Protein AF-A0A0B1SIC5-F1 (afdb_monomer_lite)

Structure (mmCIF, N/CA/C/O backbone):
data_AF-A0A0B1SIC5-F1
#
_entry.id   AF-A0A0B1SIC5-F1
#
loop_
_atom_site.group_PDB
_atom_site.id
_atom_site.type_symbol
_atom_site.label_atom_id
_atom_site.label_alt_id
_atom_site.label_comp_id
_atom_site.label_asym_id
_atom_site.label_entity_id
_atom_site.label_seq_id
_atom_site.pdbx_PDB_ins_code
_atom_site.Cartn_x
_atom_site.Cartn_y
_atom_site.Cartn_z
_atom_site.occupancy
_atom_site.B_iso_or_equiv
_atom_site.auth_seq_id
_atom_site.auth_comp_id
_atom_site.auth_asym_id
_atom_site.auth_atom_id
_atom_site.pdbx_PDB_model_num
ATOM 1 N N . MET A 1 1 ? 22.620 7.675 14.451 1.00 34.31 1 MET A N 1
ATOM 2 C CA . MET A 1 1 ? 21.984 6.738 13.502 1.00 34.31 1 MET A CA 1
ATOM 3 C C . MET A 1 1 ? 20.684 6.267 14.126 1.00 34.31 1 MET A C 1
ATOM 5 O O . MET A 1 1 ? 20.723 5.461 15.045 1.00 34.31 1 MET A O 1
ATOM 9 N N . SER A 1 2 ? 19.559 6.880 13.754 1.00 37.06 2 SER A N 1
ATOM 10 C CA . SER A 1 2 ? 18.261 6.520 14.332 1.00 37.06 2 SER A CA 1
ATOM 11 C C . SER A 1 2 ? 17.775 5.249 13.643 1.00 37.06 2 SER A C 1
ATOM 13 O O . SER A 1 2 ? 17.581 5.241 12.430 1.00 37.06 2 SER A O 1
ATOM 15 N N . SER A 1 3 ? 17.684 4.164 14.408 1.00 32.47 3 SER A N 1
ATOM 16 C CA . SER A 1 3 ? 17.187 2.862 13.959 1.00 32.47 3 SER A CA 1
ATOM 17 C C . SER A 1 3 ? 15.810 3.025 13.292 1.00 32.47 3 SER A C 1
ATOM 19 O O . SER A 1 3 ? 15.008 3.820 13.796 1.00 32.47 3 SER A O 1
ATOM 21 N N . PRO A 1 4 ? 15.495 2.327 12.183 1.00 44.88 4 PRO A N 1
ATOM 22 C CA . PRO A 1 4 ? 14.177 2.440 11.587 1.00 44.88 4 PRO A CA 1
ATOM 23 C C . PRO A 1 4 ? 13.132 1.991 12.609 1.00 44.88 4 PRO A C 1
ATOM 25 O O . PRO A 1 4 ? 13.256 0.932 13.219 1.00 44.88 4 PRO A O 1
ATOM 28 N N . SER A 1 5 ? 12.158 2.881 12.813 1.00 43.31 5 SER A N 1
ATOM 29 C CA . SER A 1 5 ? 10.893 2.723 13.530 1.00 43.31 5 SER A CA 1
ATOM 30 C C . SER A 1 5 ? 10.601 1.287 13.979 1.00 43.31 5 SER A C 1
ATOM 32 O O . SER A 1 5 ? 10.437 0.389 13.154 1.00 43.31 5 SER A O 1
ATOM 34 N N . LYS A 1 6 ? 10.521 1.091 15.301 1.00 43.50 6 LYS A N 1
ATOM 35 C CA . LYS A 1 6 ? 9.967 -0.104 15.952 1.00 43.50 6 LYS A CA 1
ATOM 36 C C . LYS A 1 6 ? 8.818 -0.657 15.099 1.00 43.50 6 LYS A C 1
ATOM 38 O O . LYS A 1 6 ? 7.892 0.087 14.789 1.00 43.50 6 LYS A O 1
ATOM 43 N N . PHE A 1 7 ? 8.905 -1.927 14.700 1.00 53.78 7 PHE A N 1
ATOM 44 C CA . PHE A 1 7 ? 7.901 -2.611 13.880 1.00 53.78 7 PHE A CA 1
ATOM 45 C C . PHE A 1 7 ? 6.477 -2.183 14.270 1.00 53.78 7 PHE A C 1
ATOM 47 O O . PHE A 1 7 ? 6.050 -2.442 15.397 1.00 53.78 7 PHE A O 1
ATOM 54 N N . ARG A 1 8 ? 5.718 -1.593 13.329 1.00 70.75 8 ARG A N 1
ATOM 55 C CA . ARG A 1 8 ? 4.289 -1.265 13.522 1.00 70.75 8 ARG A CA 1
ATOM 56 C C . ARG A 1 8 ? 3.448 -2.467 13.976 1.00 70.75 8 ARG A C 1
ATOM 58 O O . ARG A 1 8 ? 2.371 -2.282 14.517 1.00 70.75 8 ARG A O 1
ATOM 65 N N . ALA A 1 9 ? 3.945 -3.696 13.818 1.00 75.31 9 ALA A N 1
ATOM 66 C CA . ALA A 1 9 ? 3.335 -4.887 14.404 1.00 75.31 9 ALA A CA 1
ATOM 67 C C . ALA A 1 9 ? 3.112 -4.749 15.921 1.00 75.31 9 ALA A C 1
ATOM 69 O O . ALA A 1 9 ? 2.021 -5.003 16.419 1.00 75.31 9 ALA A O 1
ATOM 70 N N . ALA A 1 10 ? 4.131 -4.307 16.662 1.00 77.56 10 ALA A N 1
ATOM 71 C CA . ALA A 1 10 ? 4.014 -4.154 18.107 1.00 77.56 10 ALA A CA 1
ATOM 72 C C . ALA A 1 10 ? 3.026 -3.035 18.476 1.00 77.56 10 ALA A C 1
ATOM 74 O O . ALA A 1 10 ? 2.271 -3.184 19.435 1.00 77.56 10 ALA A O 1
ATOM 75 N N . SER A 1 11 ? 2.996 -1.946 17.695 1.00 83.62 11 SER A N 1
ATOM 76 C CA . SER A 1 11 ? 2.067 -0.838 17.935 1.00 83.62 11 SER A CA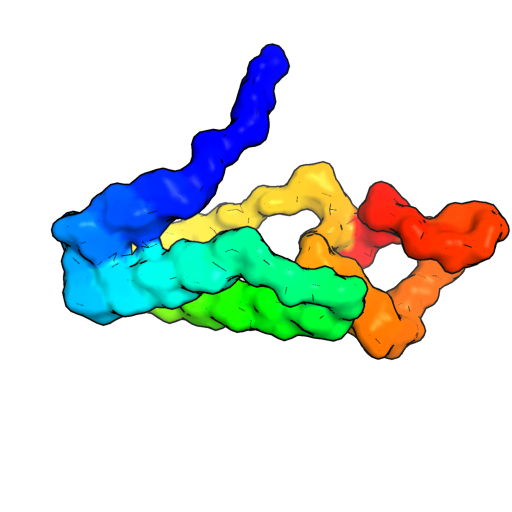 1
ATOM 77 C C . SER A 1 11 ? 0.624 -1.243 17.641 1.00 83.62 11 SER A C 1
ATOM 79 O O . SER A 1 11 ? -0.218 -1.095 18.515 1.00 83.62 11 SER A O 1
ATOM 81 N N . TYR A 1 12 ? 0.343 -1.879 16.499 1.00 88.62 12 TYR A N 1
ATOM 82 C CA . TYR A 1 12 ? -1.010 -2.335 16.163 1.00 88.62 12 TYR A CA 1
ATOM 83 C C . TYR A 1 12 ? -1.556 -3.364 17.157 1.00 88.62 12 TYR A C 1
ATOM 85 O O . TYR A 1 12 ? -2.736 -3.319 17.503 1.00 88.62 12 TYR A O 1
ATOM 93 N N . ALA A 1 13 ? -0.711 -4.278 17.645 1.00 87.69 13 ALA A N 1
ATOM 94 C CA . ALA A 1 13 ? -1.109 -5.234 18.673 1.00 87.69 13 ALA A CA 1
ATOM 95 C C . ALA A 1 13 ? -1.477 -4.525 19.984 1.00 87.69 13 ALA A C 1
ATOM 97 O O . ALA A 1 13 ? -2.549 -4.784 20.530 1.00 87.69 13 ALA A O 1
ATOM 98 N N . ALA A 1 14 ? -0.637 -3.597 20.449 1.00 88.62 14 ALA A N 1
ATOM 99 C CA . ALA A 1 14 ? -0.892 -2.831 21.665 1.00 88.62 14 ALA A CA 1
ATOM 100 C C . ALA A 1 14 ? -2.136 -1.932 21.543 1.00 88.62 14 ALA A C 1
ATOM 102 O O . ALA A 1 14 ? -2.991 -1.949 22.426 1.00 88.62 14 ALA A O 1
ATOM 103 N N . GLU A 1 15 ? -2.276 -1.206 20.432 1.00 88.56 15 GLU A N 1
ATOM 104 C CA . GLU A 1 15 ? -3.431 -0.350 20.132 1.00 88.56 15 GLU A CA 1
ATOM 105 C C . GLU A 1 15 ? -4.732 -1.164 20.112 1.00 88.56 15 GLU A C 1
ATOM 107 O O . GLU A 1 15 ? -5.760 -0.709 20.604 1.00 88.56 15 GLU A O 1
ATOM 112 N N . SER A 1 16 ? -4.697 -2.408 19.617 1.00 87.19 16 SER A N 1
ATOM 113 C CA . SER A 1 16 ? -5.902 -3.241 19.519 1.00 87.19 16 SER A CA 1
ATOM 114 C C . SER A 1 16 ? -6.511 -3.633 20.869 1.00 87.19 16 SER A C 1
ATOM 116 O O . SER A 1 16 ? -7.695 -3.963 20.914 1.00 87.19 16 SER A O 1
ATOM 118 N N . LEU A 1 17 ? -5.732 -3.592 21.957 1.00 86.19 17 LEU A N 1
ATOM 119 C CA . LEU A 1 17 ? -6.185 -3.950 23.307 1.00 86.19 17 LEU A CA 1
ATOM 120 C C . LEU A 1 17 ? -7.026 -2.849 23.961 1.00 86.19 17 LEU A C 1
ATOM 122 O O . LEU A 1 17 ? -7.852 -3.141 24.821 1.00 86.19 17 LEU A O 1
ATOM 126 N N . THR A 1 18 ? -6.808 -1.593 23.574 1.00 88.12 18 THR A N 1
ATOM 127 C CA . THR A 1 18 ? -7.477 -0.415 24.152 1.00 88.12 18 THR A CA 1
ATOM 128 C C . THR A 1 18 ? -8.454 0.253 23.179 1.00 88.12 18 THR A C 1
ATOM 130 O O . THR A 1 18 ? -9.151 1.200 23.549 1.00 88.12 18 THR A O 1
ATOM 133 N N . ALA A 1 19 ? -8.514 -0.237 21.940 1.00 88.62 19 ALA A N 1
ATOM 134 C CA . ALA A 1 19 ? -9.354 0.273 20.868 1.00 88.62 19 ALA A CA 1
ATOM 135 C C . ALA A 1 19 ? -10.829 -0.150 20.990 1.00 88.62 19 ALA A C 1
ATOM 137 O O . ALA A 1 19 ? -11.175 -1.126 21.660 1.00 88.62 19 ALA A O 1
ATOM 138 N N . THR A 1 20 ? -11.717 0.564 20.287 1.00 92.62 20 THR A N 1
ATOM 139 C CA . THR A 1 20 ? -13.107 0.108 20.115 1.00 92.62 20 THR A CA 1
ATOM 140 C C . THR A 1 20 ? -13.144 -1.222 19.363 1.00 92.62 20 THR A C 1
ATOM 142 O O . THR A 1 20 ? -12.175 -1.616 18.709 1.00 92.62 20 THR A O 1
ATOM 145 N N . ARG A 1 21 ? -14.276 -1.932 19.414 1.00 93.19 21 ARG A N 1
ATOM 146 C CA . ARG A 1 21 ? -14.416 -3.228 18.736 1.00 93.19 21 ARG A CA 1
ATOM 147 C C . ARG A 1 21 ? -14.093 -3.118 17.242 1.00 93.19 21 ARG A C 1
ATOM 149 O O . ARG A 1 21 ? -13.366 -3.955 16.709 1.00 93.19 21 ARG A O 1
ATOM 156 N N . GLU A 1 22 ? -14.607 -2.084 16.589 1.00 93.88 22 GLU A N 1
ATOM 157 C CA . GLU A 1 22 ? -14.440 -1.809 15.163 1.00 93.88 22 GLU A CA 1
ATOM 158 C C . GLU A 1 22 ? -12.974 -1.486 14.831 1.00 93.88 22 GLU A C 1
ATOM 160 O O . GLU A 1 22 ? -12.391 -2.102 13.935 1.00 93.88 22 GLU A O 1
ATOM 165 N N . GLN A 1 23 ? -12.335 -0.612 15.613 1.00 93.88 23 GLN A N 1
ATOM 166 C CA . GLN A 1 23 ? -10.910 -0.292 15.474 1.00 93.88 23 GLN A CA 1
ATOM 167 C C . GLN A 1 23 ? -10.021 -1.525 15.701 1.00 93.88 23 GLN A C 1
ATOM 169 O O . GLN A 1 23 ? -9.098 -1.781 14.928 1.00 93.88 23 GLN A O 1
ATOM 174 N N . ALA A 1 24 ? -10.327 -2.347 16.707 1.00 94.88 24 ALA A N 1
ATOM 175 C CA . ALA A 1 24 ? -9.567 -3.553 17.018 1.00 94.88 24 ALA A CA 1
ATOM 176 C C . ALA A 1 24 ? -9.631 -4.592 15.882 1.00 94.88 24 ALA A C 1
ATOM 178 O O . ALA A 1 24 ? -8.640 -5.273 15.612 1.00 94.88 24 ALA A O 1
ATOM 179 N N . VAL A 1 25 ? -10.765 -4.706 15.176 1.00 96.31 25 VAL A N 1
ATOM 180 C CA . VAL A 1 25 ? -10.878 -5.546 13.967 1.00 96.31 25 VAL A CA 1
ATOM 181 C C . VAL A 1 25 ? -9.954 -5.036 12.857 1.00 96.31 25 VAL A C 1
ATOM 183 O O . VAL A 1 25 ? -9.252 -5.834 12.229 1.00 96.31 25 VAL A O 1
ATOM 186 N N . ILE A 1 26 ? -9.908 -3.720 12.635 1.00 96.81 26 ILE A N 1
ATOM 187 C CA . ILE A 1 26 ? -9.051 -3.107 11.611 1.00 96.81 26 ILE A CA 1
ATOM 188 C C . ILE A 1 26 ? -7.568 -3.310 11.949 1.00 96.81 26 ILE A C 1
ATOM 190 O O . ILE A 1 26 ? -6.801 -3.743 11.091 1.00 96.81 26 ILE A O 1
ATOM 194 N N . LEU A 1 27 ? -7.169 -3.078 13.202 1.00 96.06 27 LEU A N 1
ATOM 195 C CA . LEU A 1 27 ? -5.789 -3.253 13.667 1.00 96.06 27 LEU A CA 1
ATOM 196 C C . LEU A 1 27 ? -5.317 -4.708 13.543 1.00 96.06 27 LEU A C 1
ATOM 198 O O . LEU A 1 27 ? -4.214 -4.958 13.059 1.00 96.06 27 LEU A O 1
ATOM 202 N N . ARG A 1 28 ? -6.169 -5.688 13.876 1.00 95.25 28 ARG A N 1
ATOM 203 C CA . ARG A 1 28 ? -5.869 -7.111 13.631 1.00 95.25 28 ARG A CA 1
ATOM 204 C C . ARG A 1 28 ? -5.750 -7.445 12.146 1.00 95.25 28 ARG A C 1
ATOM 206 O O . ARG A 1 28 ? -4.897 -8.244 11.772 1.00 95.25 28 ARG A O 1
ATOM 213 N N . SER A 1 29 ? -6.564 -6.819 11.300 1.00 96.62 29 SER A N 1
ATOM 214 C CA . SER A 1 29 ? -6.463 -6.990 9.846 1.00 96.62 29 SER A CA 1
ATOM 215 C C . SER A 1 29 ? -5.140 -6.427 9.314 1.00 96.62 29 SER A C 1
ATOM 217 O O . SER A 1 29 ? -4.483 -7.072 8.506 1.00 96.62 29 SER A O 1
ATOM 219 N N . LEU A 1 30 ? -4.692 -5.272 9.822 1.00 96.19 30 LEU A N 1
ATOM 220 C CA . LEU A 1 30 ? -3.381 -4.699 9.497 1.00 96.19 30 LEU A CA 1
ATOM 221 C C . LEU A 1 30 ? -2.228 -5.603 9.953 1.00 96.19 30 LEU A C 1
ATOM 223 O O . LEU A 1 30 ? -1.270 -5.783 9.203 1.00 96.19 30 LEU A O 1
ATOM 227 N N . LEU A 1 31 ? -2.328 -6.198 11.146 1.00 95.25 31 LEU A N 1
ATOM 228 C CA . LEU A 1 31 ? -1.360 -7.185 11.636 1.00 95.25 31 LEU A CA 1
ATOM 229 C C . LEU A 1 31 ? -1.249 -8.395 10.708 1.00 95.25 31 LEU A C 1
ATOM 231 O O . LEU A 1 31 ? -0.139 -8.841 10.433 1.00 95.25 31 LEU A O 1
ATOM 235 N N . ALA A 1 32 ? -2.374 -8.891 10.190 1.00 95.38 32 ALA A N 1
ATOM 236 C CA . ALA A 1 32 ? -2.401 -10.047 9.297 1.00 95.38 32 ALA A CA 1
ATOM 237 C C . ALA A 1 32 ? -1.702 -9.802 7.944 1.00 95.38 32 ALA A C 1
ATOM 239 O O . ALA A 1 32 ? -1.319 -10.758 7.272 1.00 95.38 32 ALA A O 1
ATOM 240 N N . LEU A 1 33 ? -1.504 -8.542 7.538 1.00 95.44 33 LEU A N 1
ATOM 241 C CA . LEU A 1 33 ? -0.742 -8.211 6.327 1.00 95.44 33 LEU A CA 1
ATOM 242 C C . LEU A 1 33 ? 0.775 -8.326 6.526 1.00 95.44 33 LEU A C 1
ATOM 244 O O . LEU A 1 33 ? 1.521 -8.422 5.549 1.00 95.44 33 LEU A O 1
ATOM 248 N N . ILE A 1 34 ? 1.253 -8.294 7.771 1.00 94.12 34 ILE A N 1
ATOM 249 C CA . ILE A 1 34 ? 2.684 -8.292 8.080 1.00 94.12 34 ILE A CA 1
ATOM 250 C C . ILE A 1 34 ? 3.270 -9.678 7.802 1.00 94.12 34 ILE A C 1
ATOM 252 O O . ILE A 1 34 ? 2.760 -10.691 8.265 1.00 94.12 34 ILE A O 1
ATOM 256 N N . GLY A 1 35 ? 4.366 -9.718 7.041 1.00 92.69 35 GLY A N 1
ATOM 257 C CA . GLY A 1 35 ? 5.040 -10.968 6.674 1.00 92.69 35 GLY A CA 1
ATOM 258 C C . GLY A 1 35 ? 4.378 -11.739 5.527 1.00 92.69 35 GLY A C 1
ATOM 259 O O . GLY A 1 35 ? 4.859 -12.812 5.169 1.00 92.69 35 GLY A O 1
ATOM 260 N N . LYS A 1 36 ? 3.313 -11.205 4.913 1.00 94.75 36 LYS A N 1
ATOM 261 C CA . LYS A 1 36 ? 2.669 -11.817 3.744 1.00 94.75 36 LYS A CA 1
ATOM 262 C C . LYS A 1 36 ? 3.644 -11.873 2.561 1.00 94.75 36 LYS A C 1
ATOM 264 O O . LYS A 1 36 ? 4.144 -10.846 2.100 1.00 94.75 36 LYS A O 1
ATOM 269 N N . HIS A 1 37 ? 3.899 -13.078 2.056 1.00 96.12 37 HIS A N 1
ATOM 270 C CA . HIS A 1 37 ? 4.759 -13.293 0.894 1.00 96.12 37 HIS A CA 1
ATOM 271 C C . HIS A 1 37 ? 4.064 -12.811 -0.389 1.00 96.12 37 HIS A C 1
ATOM 273 O O . HIS A 1 37 ? 2.962 -13.257 -0.702 1.00 96.12 37 HIS A O 1
ATOM 279 N N . CYS A 1 38 ? 4.716 -11.905 -1.121 1.00 97.12 38 CYS A N 1
ATOM 280 C CA . CYS A 1 38 ? 4.192 -11.280 -2.339 1.00 97.12 38 CYS A CA 1
ATOM 281 C C . CYS A 1 38 ? 5.222 -11.423 -3.474 1.00 97.12 38 CYS A C 1
ATOM 283 O O . CYS A 1 38 ? 6.121 -10.578 -3.577 1.00 97.12 38 CYS A O 1
ATOM 285 N N . PRO A 1 39 ? 5.150 -12.497 -4.283 1.00 96.19 39 PRO A N 1
ATOM 286 C CA . PRO A 1 39 ? 6.177 -12.800 -5.276 1.00 96.19 39 PRO A CA 1
ATOM 287 C C . PRO A 1 39 ? 6.183 -11.823 -6.455 1.00 96.19 39 PRO A C 1
ATOM 289 O O . PRO A 1 39 ? 7.254 -11.534 -6.982 1.00 96.19 39 PRO A O 1
ATOM 292 N N . THR A 1 40 ? 5.026 -11.288 -6.852 1.00 97.38 40 THR A N 1
ATOM 293 C CA . THR A 1 40 ? 4.923 -10.380 -8.005 1.00 97.38 40 THR A CA 1
ATOM 294 C C . THR A 1 40 ? 4.719 -8.923 -7.590 1.00 97.38 40 THR A C 1
ATOM 296 O O . THR A 1 40 ? 4.266 -8.616 -6.486 1.00 97.38 40 THR A O 1
ATOM 299 N N . GLU A 1 41 ? 5.013 -7.986 -8.492 1.00 95.94 41 GLU A N 1
ATOM 300 C CA . GLU A 1 41 ? 4.712 -6.560 -8.312 1.00 95.94 41 GLU A CA 1
ATOM 301 C C . GLU A 1 41 ? 3.209 -6.307 -8.175 1.00 95.94 41 GLU A C 1
ATOM 303 O O . GLU A 1 41 ? 2.803 -5.403 -7.446 1.00 95.94 41 GLU A O 1
ATOM 308 N N . TYR A 1 42 ? 2.381 -7.129 -8.825 1.00 97.50 42 TYR A N 1
ATOM 309 C CA . TYR A 1 42 ? 0.933 -7.063 -8.671 1.00 97.50 42 TYR A CA 1
ATOM 310 C C . TYR A 1 42 ? 0.496 -7.459 -7.257 1.00 97.50 42 TYR A C 1
ATOM 312 O O . TYR A 1 42 ? -0.279 -6.728 -6.644 1.00 97.50 42 TYR A O 1
ATOM 320 N N . ASP A 1 43 ? 1.047 -8.538 -6.691 1.00 97.94 43 ASP A N 1
ATOM 321 C CA . ASP A 1 43 ? 0.743 -8.953 -5.313 1.00 97.94 43 ASP A CA 1
ATOM 322 C C . ASP A 1 43 ? 1.130 -7.866 -4.306 1.00 97.94 43 ASP A C 1
ATOM 324 O O . ASP A 1 43 ? 0.372 -7.553 -3.384 1.00 97.94 43 ASP A O 1
ATOM 328 N N . LYS A 1 44 ? 2.294 -7.236 -4.519 1.00 97.31 44 LYS A N 1
ATOM 329 C CA . LYS A 1 44 ? 2.767 -6.109 -3.704 1.00 97.31 44 LYS A CA 1
ATOM 330 C C . LYS A 1 44 ? 1.827 -4.908 -3.820 1.00 97.31 44 LYS A C 1
ATOM 332 O O . LYS A 1 44 ? 1.481 -4.306 -2.804 1.00 97.31 44 LYS A O 1
ATOM 337 N N . TYR A 1 45 ? 1.374 -4.576 -5.031 1.00 96.94 45 TYR A N 1
ATOM 338 C CA . TYR A 1 45 ? 0.369 -3.532 -5.242 1.00 96.94 45 TYR A CA 1
ATOM 339 C C . TYR A 1 45 ? -0.936 -3.842 -4.493 1.00 96.94 45 TYR A C 1
ATOM 341 O O . TYR A 1 45 ? -1.416 -2.993 -3.741 1.00 96.94 45 TYR A O 1
ATOM 349 N N . VAL A 1 46 ? -1.480 -5.051 -4.648 1.00 97.69 46 VAL A N 1
ATOM 350 C CA . VAL A 1 46 ? -2.731 -5.471 -3.999 1.00 97.69 46 VAL A CA 1
ATOM 351 C C . VAL A 1 46 ? -2.615 -5.404 -2.475 1.00 97.69 46 VAL A C 1
ATOM 353 O O . VAL A 1 46 ? -3.521 -4.886 -1.823 1.00 97.69 46 VAL A O 1
ATOM 356 N N . LEU A 1 47 ? -1.490 -5.844 -1.901 1.00 97.81 47 LEU A N 1
ATOM 357 C CA . LEU A 1 47 ? -1.234 -5.741 -0.461 1.00 97.81 47 LEU A CA 1
ATOM 358 C C . LEU A 1 47 ? -1.242 -4.284 0.018 1.00 97.81 47 LEU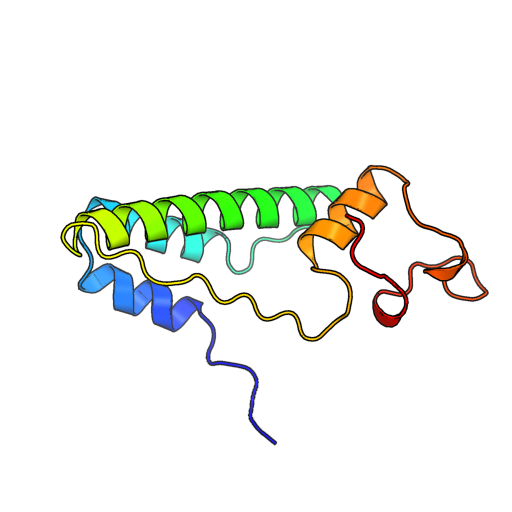 A C 1
ATOM 360 O O . LEU A 1 47 ? -1.854 -3.968 1.040 1.00 97.81 47 LEU A O 1
ATOM 364 N N . LEU A 1 48 ? -0.576 -3.379 -0.705 1.00 96.69 48 LEU A N 1
ATOM 365 C CA . LEU A 1 48 ? -0.534 -1.960 -0.336 1.00 96.69 48 LEU A CA 1
ATOM 366 C C . LEU A 1 48 ? -1.893 -1.275 -0.511 1.00 96.69 48 LEU A C 1
ATOM 368 O O . LEU A 1 48 ? -2.247 -0.412 0.289 1.00 96.69 48 LEU A O 1
ATOM 372 N N . GLU A 1 49 ? -2.671 -1.677 -1.513 1.00 97.38 49 GLU A N 1
ATOM 373 C CA . GLU A 1 49 ? -4.050 -1.230 -1.707 1.00 97.38 49 GLU A CA 1
ATOM 374 C C . GLU A 1 49 ? -4.956 -1.672 -0.545 1.00 97.38 49 GLU A C 1
ATOM 376 O O . GLU A 1 49 ? -5.719 -0.868 -0.009 1.00 97.38 49 GLU A O 1
ATOM 381 N N . GLU A 1 50 ? -4.845 -2.930 -0.112 1.00 97.69 50 GLU A N 1
ATOM 382 C CA . GLU A 1 50 ? -5.568 -3.473 1.043 1.00 97.69 50 GLU A CA 1
ATOM 383 C C . GLU A 1 50 ? -5.203 -2.727 2.335 1.00 97.69 50 GLU A C 1
ATOM 385 O O . GLU A 1 50 ? -6.084 -2.256 3.062 1.00 97.69 50 GLU A O 1
ATOM 390 N N . ARG A 1 51 ? -3.903 -2.535 2.581 1.00 96.56 51 ARG A N 1
ATOM 391 C CA . ARG A 1 51 ? -3.394 -1.768 3.723 1.00 96.56 51 ARG A CA 1
ATOM 392 C C . ARG A 1 51 ? -3.928 -0.336 3.728 1.00 96.56 51 ARG A C 1
ATOM 394 O O . ARG A 1 51 ? -4.375 0.142 4.767 1.00 96.56 51 ARG A O 1
ATOM 401 N N . ASP A 1 52 ? -3.883 0.358 2.593 1.00 94.81 52 ASP A N 1
ATOM 402 C CA . ASP A 1 52 ? -4.335 1.748 2.493 1.00 94.81 52 ASP A CA 1
ATOM 403 C C . ASP A 1 52 ? -5.837 1.882 2.791 1.00 94.81 52 ASP A C 1
ATOM 405 O O . ASP A 1 52 ? -6.240 2.811 3.496 1.00 94.81 52 ASP A O 1
ATOM 409 N N . LYS A 1 53 ? -6.659 0.928 2.331 1.00 96.88 53 LYS A N 1
ATOM 410 C CA . LYS A 1 53 ? -8.094 0.869 2.658 1.00 96.88 53 LYS A CA 1
ATOM 411 C C . LYS A 1 53 ? -8.327 0.695 4.156 1.00 96.88 53 LYS A C 1
ATOM 413 O O . LYS A 1 53 ? -9.169 1.389 4.723 1.00 96.88 53 LYS A O 1
ATOM 418 N N . LEU A 1 54 ? -7.583 -0.201 4.805 1.00 97.00 54 LEU A N 1
ATOM 419 C CA . LEU A 1 54 ? -7.670 -0.407 6.254 1.00 97.00 54 LEU A CA 1
ATOM 420 C C . LEU A 1 54 ? -7.253 0.848 7.029 1.00 97.00 54 LEU A C 1
ATOM 422 O O . LEU A 1 54 ? -7.951 1.245 7.956 1.00 97.00 54 LEU A O 1
ATOM 426 N N . LEU A 1 55 ? -6.173 1.519 6.618 1.00 93.12 55 LEU A N 1
ATOM 427 C CA . LEU A 1 55 ? -5.734 2.772 7.239 1.00 93.12 55 LEU A CA 1
ATOM 428 C C . LEU A 1 55 ? -6.742 3.912 7.040 1.00 93.12 55 LEU A C 1
ATOM 430 O O . LEU A 1 55 ? -6.897 4.735 7.937 1.00 93.12 55 LEU A O 1
ATOM 434 N N . SER A 1 56 ? -7.433 3.975 5.895 1.00 93.12 56 SER A N 1
ATOM 435 C CA . SER A 1 56 ? -8.520 4.945 5.693 1.00 93.12 56 SER A CA 1
ATOM 436 C C . SER A 1 56 ? -9.665 4.705 6.669 1.00 93.12 56 SER A C 1
ATOM 438 O O . SER A 1 56 ? -10.063 5.627 7.374 1.00 93.12 56 SER A O 1
ATOM 440 N N . LYS A 1 57 ? -10.123 3.451 6.778 1.00 94.44 57 LYS A N 1
ATOM 441 C CA . LYS A 1 57 ? -11.173 3.067 7.730 1.00 94.44 57 LYS A CA 1
ATOM 442 C C . LYS A 1 57 ? -10.770 3.354 9.173 1.00 94.44 57 LYS A C 1
ATOM 444 O O . LYS A 1 57 ? -11.589 3.839 9.941 1.00 94.44 57 LYS A O 1
ATOM 449 N N . LEU A 1 58 ? -9.514 3.089 9.541 1.00 92.88 58 LEU A N 1
ATOM 450 C CA . LEU A 1 58 ? -9.022 3.380 10.887 1.00 92.88 58 LEU A CA 1
ATOM 451 C C . LEU A 1 58 ? -9.134 4.877 11.205 1.00 92.88 58 LEU A C 1
ATOM 453 O O . LEU A 1 58 ? -9.718 5.229 12.225 1.00 92.88 58 LEU A O 1
ATOM 457 N N . ARG A 1 59 ? -8.686 5.743 10.284 1.00 90.44 59 ARG A N 1
ATOM 458 C CA . ARG A 1 59 ? -8.819 7.203 10.422 1.00 90.44 59 ARG A CA 1
ATOM 459 C C . ARG A 1 59 ? -10.274 7.655 10.503 1.00 90.44 59 ARG A C 1
ATOM 461 O O . ARG A 1 59 ? -10.591 8.591 11.228 1.00 90.44 59 ARG A O 1
ATOM 468 N N . GLU A 1 60 ? -11.172 7.033 9.745 1.00 90.56 60 GLU A N 1
ATOM 469 C CA . GLU A 1 60 ? -12.608 7.326 9.823 1.00 90.56 60 GLU A CA 1
ATOM 470 C C . GLU A 1 60 ? -13.171 7.002 11.214 1.00 90.56 60 GLU A C 1
ATOM 472 O O . GLU A 1 60 ? -13.880 7.830 11.783 1.00 90.56 60 GLU A O 1
ATOM 477 N N . GLU A 1 61 ? -12.815 5.851 11.793 1.00 90.62 61 GLU A N 1
ATOM 478 C CA . GLU A 1 61 ? -13.223 5.482 13.156 1.00 90.62 61 GLU A CA 1
ATOM 479 C C . GLU A 1 61 ? -12.601 6.391 14.229 1.00 90.62 61 GLU A C 1
ATOM 481 O O . GLU A 1 61 ? -13.275 6.766 15.188 1.00 90.62 61 GLU A O 1
ATOM 486 N N . GLU A 1 62 ? -11.339 6.796 14.074 1.00 87.00 62 GLU A N 1
ATOM 487 C CA . GLU A 1 62 ? -10.686 7.776 14.957 1.00 87.00 62 GLU A CA 1
ATOM 488 C C . GLU A 1 62 ? -11.389 9.141 14.907 1.00 87.00 62 GLU A C 1
ATOM 490 O O . GLU A 1 62 ? -11.705 9.725 15.944 1.00 87.00 62 GLU A O 1
ATOM 495 N N . ASN A 1 63 ? -11.737 9.614 13.708 1.00 86.00 63 ASN A N 1
ATOM 496 C CA . ASN A 1 63 ? -12.446 10.881 13.523 1.00 86.00 63 ASN A CA 1
ATOM 497 C C . ASN A 1 63 ? -13.868 10.867 14.110 1.00 86.00 63 ASN A C 1
ATOM 499 O O . ASN A 1 63 ? -14.342 11.910 14.563 1.00 86.00 63 ASN A O 1
ATOM 503 N N . LYS A 1 64 ? -14.549 9.709 14.124 1.00 85.69 64 LYS A N 1
ATOM 504 C CA . LYS A 1 64 ? -15.853 9.554 14.798 1.00 85.69 64 LYS A CA 1
ATOM 505 C C . LYS A 1 64 ? -15.742 9.750 16.309 1.00 85.69 64 LYS A C 1
ATOM 507 O O . LYS A 1 64 ? -16.655 10.300 16.910 1.00 85.69 64 LYS A O 1
ATOM 512 N N . LYS A 1 65 ? -14.637 9.302 16.913 1.00 78.50 65 LYS A N 1
ATOM 513 C CA . LYS A 1 65 ? -14.387 9.424 18.356 1.00 78.50 65 LYS A CA 1
ATOM 514 C C . LYS A 1 65 ? -14.023 10.852 18.771 1.00 78.50 65 LYS A C 1
ATOM 516 O O . LYS A 1 65 ? -14.334 11.251 19.886 1.00 78.50 65 LYS A O 1
ATOM 521 N N . ASN A 1 66 ? -13.384 11.615 17.887 1.00 77.56 66 ASN A N 1
ATOM 522 C CA . ASN A 1 66 ? -12.884 12.962 18.175 1.00 77.56 66 ASN A CA 1
ATOM 523 C C . ASN A 1 66 ? -13.916 14.083 17.911 1.00 77.56 66 ASN A C 1
ATOM 525 O O . ASN A 1 66 ? -13.522 15.197 17.567 1.00 77.56 66 ASN A O 1
ATOM 529 N N . ASP A 1 67 ? -15.223 13.804 18.016 1.00 73.69 67 ASP A N 1
ATOM 530 C CA . ASP A 1 67 ? -16.325 14.764 17.791 1.00 73.69 67 ASP A CA 1
ATOM 531 C C . ASP A 1 67 ? -16.188 15.586 16.491 1.00 73.69 67 ASP A C 1
ATOM 533 O O . ASP A 1 67 ? -16.509 16.772 16.419 1.00 73.69 67 ASP A O 1
ATOM 537 N N . GLY A 1 68 ? -15.665 14.960 15.430 1.00 65.19 68 GLY A N 1
ATOM 538 C CA . GLY A 1 68 ? -15.469 15.606 14.131 1.00 65.19 68 GLY A CA 1
ATOM 539 C C . GLY A 1 68 ? -14.213 16.478 14.014 1.00 65.19 68 GLY A C 1
ATOM 540 O O . GLY A 1 68 ? -13.976 17.041 12.940 1.00 65.19 68 GLY A O 1
ATOM 541 N N . LYS A 1 69 ? -13.363 16.558 15.048 1.00 74.12 69 LYS A N 1
ATOM 542 C CA . LYS A 1 69 ? -12.031 17.163 14.943 1.00 74.12 69 LYS A CA 1
ATOM 543 C C . LYS A 1 69 ? -11.131 16.244 14.117 1.00 74.12 69 LYS A C 1
ATOM 545 O O . LYS A 1 69 ? -10.596 15.256 14.611 1.00 74.12 69 LYS A O 1
ATOM 550 N N . ARG A 1 70 ? -11.000 16.577 12.832 1.00 73.88 70 ARG A N 1
ATOM 551 C CA . ARG A 1 70 ? -10.146 15.849 11.891 1.00 73.88 70 ARG A CA 1
ATOM 552 C C . ARG A 1 70 ? -8.688 16.169 12.164 1.00 73.88 70 ARG A C 1
ATOM 554 O O . ARG A 1 70 ? -8.295 17.334 12.142 1.00 73.88 70 ARG A O 1
ATOM 561 N N . GLU A 1 71 ? -7.896 15.133 12.376 1.00 75.56 71 GLU A N 1
ATOM 562 C CA . GLU A 1 71 ? -6.447 15.275 12.371 1.00 75.56 71 GLU A CA 1
ATOM 563 C C . GLU A 1 71 ? -5.949 15.452 10.933 1.00 75.56 71 GLU A C 1
ATOM 565 O O . GLU A 1 71 ? -6.420 14.795 9.998 1.00 75.56 71 GLU A O 1
ATOM 570 N N . THR A 1 72 ? -5.007 16.375 10.745 1.00 79.19 72 THR A N 1
ATOM 571 C CA . THR A 1 72 ? -4.353 16.579 9.453 1.00 79.19 72 THR A CA 1
ATOM 572 C C . THR A 1 72 ? -3.503 15.355 9.139 1.00 79.19 72 THR A C 1
ATOM 574 O O . THR A 1 72 ? -2.599 15.005 9.892 1.00 79.19 72 THR A O 1
ATOM 577 N N . ALA A 1 73 ? -3.782 14.697 8.014 1.00 76.88 73 ALA A N 1
ATOM 578 C CA . ALA A 1 73 ? -2.970 13.577 7.566 1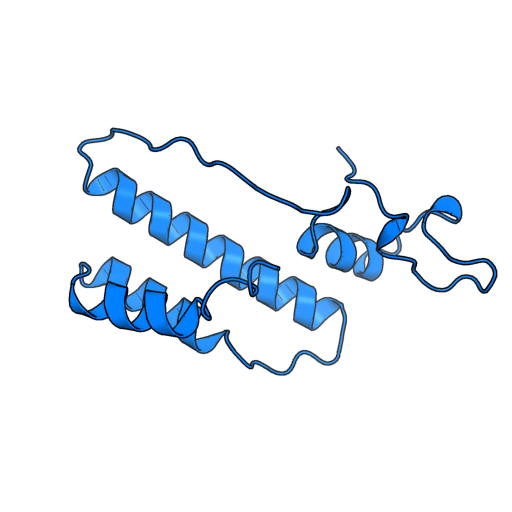.00 76.88 73 ALA A CA 1
ATOM 579 C C . ALA A 1 73 ? -1.635 14.089 7.010 1.00 76.88 73 ALA A C 1
ATOM 581 O O . ALA A 1 73 ? -1.583 14.655 5.918 1.00 76.88 73 ALA A O 1
ATOM 582 N N . GLU A 1 74 ? -0.553 13.851 7.744 1.00 83.75 74 GLU A N 1
ATOM 583 C CA . GLU A 1 74 ? 0.807 14.114 7.280 1.00 83.75 74 GLU A CA 1
ATOM 584 C C . GLU A 1 74 ? 1.405 12.844 6.667 1.00 83.75 74 GLU A C 1
ATOM 586 O O . GLU A 1 74 ? 1.556 11.808 7.316 1.00 83.75 74 GLU A O 1
ATOM 591 N N . GLY A 1 75 ? 1.714 12.908 5.373 1.00 80.94 75 GLY A N 1
ATOM 592 C CA . GLY A 1 75 ? 2.385 11.830 4.657 1.00 80.94 75 GLY A CA 1
ATOM 593 C C . GLY A 1 75 ? 3.885 12.080 4.587 1.00 80.94 75 GLY A C 1
ATOM 594 O O . GLY A 1 75 ? 4.314 13.137 4.135 1.00 80.94 75 GLY A O 1
ATOM 595 N N . THR A 1 76 ? 4.691 11.089 4.960 1.00 86.44 76 THR A N 1
ATOM 596 C CA . THR A 1 76 ? 6.145 11.128 4.756 1.00 86.44 76 THR A CA 1
ATOM 597 C C . THR A 1 76 ? 6.548 10.042 3.767 1.00 86.44 76 THR A C 1
ATOM 599 O O . THR A 1 76 ? 6.275 8.861 3.985 1.00 86.44 76 THR A O 1
ATOM 602 N N . CYS A 1 77 ? 7.220 10.426 2.682 1.00 85.62 77 CYS A N 1
ATOM 603 C CA . CYS A 1 77 ? 7.889 9.496 1.781 1.00 85.62 77 CYS A CA 1
ATOM 604 C C . CYS A 1 77 ? 9.360 9.915 1.667 1.00 85.62 77 CYS A C 1
ATOM 606 O O . CYS A 1 77 ? 9.617 11.048 1.270 1.00 85.62 77 CYS A O 1
ATOM 608 N N . PRO A 1 78 ? 10.329 9.052 2.023 1.00 86.62 78 PRO A N 1
ATOM 609 C CA . PRO A 1 78 ? 11.748 9.408 1.950 1.00 86.62 78 PRO A CA 1
ATOM 610 C C . PRO A 1 78 ? 12.279 9.501 0.509 1.00 8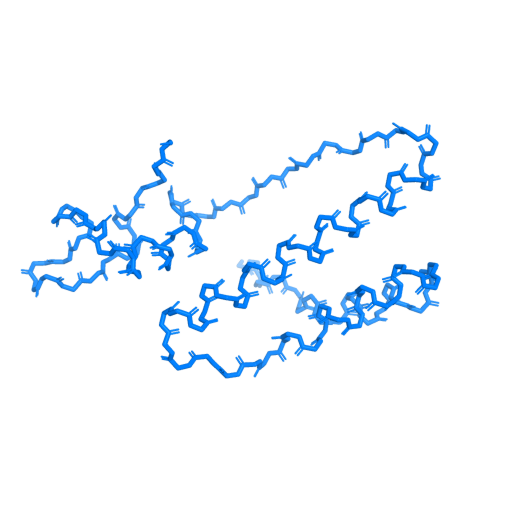6.62 78 PRO A C 1
ATOM 612 O O . PRO A 1 78 ? 13.376 10.007 0.303 1.00 86.62 78 PRO A O 1
ATOM 615 N N . GLY A 1 79 ? 11.533 8.991 -0.476 1.00 86.56 79 GLY A N 1
ATOM 616 C CA . GLY A 1 79 ? 11.852 9.104 -1.900 1.00 86.56 79 GLY A CA 1
ATOM 617 C C . GLY A 1 79 ? 10.866 10.005 -2.646 1.00 86.56 79 GLY A C 1
ATOM 618 O O . GLY A 1 79 ? 9.842 10.411 -2.102 1.00 86.56 79 GLY A O 1
ATOM 619 N N . MET A 1 80 ? 11.149 10.265 -3.925 1.00 92.69 80 MET A N 1
ATOM 620 C CA . MET A 1 80 ? 10.322 11.126 -4.787 1.00 92.69 80 MET A CA 1
ATOM 621 C C . MET A 1 80 ? 9.043 10.446 -5.300 1.00 92.69 80 MET A C 1
ATOM 623 O O . MET A 1 80 ? 8.148 11.125 -5.799 1.00 92.69 80 MET A O 1
ATOM 627 N N . CYS A 1 81 ? 8.942 9.116 -5.190 1.00 93.56 81 CYS A N 1
ATOM 628 C CA . CYS A 1 81 ? 7.789 8.328 -5.625 1.00 93.56 81 CYS A CA 1
ATOM 629 C C . CYS A 1 81 ? 7.367 7.325 -4.530 1.00 93.56 81 CYS A C 1
ATOM 631 O O . CYS A 1 81 ? 8.194 6.498 -4.119 1.00 93.56 81 CYS A O 1
ATOM 633 N N . PRO A 1 82 ? 6.102 7.350 -4.061 1.00 93.25 82 PRO A N 1
ATOM 634 C CA . PRO A 1 82 ? 5.578 6.388 -3.094 1.00 93.25 82 PRO A CA 1
ATOM 635 C C . PRO A 1 82 ? 5.654 4.942 -3.587 1.00 93.25 82 PRO A C 1
ATOM 637 O O . PRO A 1 82 ? 5.417 4.654 -4.755 1.00 93.25 82 PRO A O 1
ATOM 640 N N . GLU A 1 83 ? 5.905 3.997 -2.679 1.00 93.56 83 GLU A N 1
ATOM 641 C CA . GLU A 1 83 ? 6.065 2.578 -3.033 1.00 93.56 83 GLU A CA 1
ATOM 642 C C . GLU A 1 83 ? 4.862 1.989 -3.778 1.00 93.56 83 GLU A C 1
ATOM 644 O O . GLU A 1 83 ? 5.030 1.311 -4.790 1.00 93.56 83 GLU A O 1
ATOM 649 N N . LYS A 1 84 ? 3.647 2.291 -3.313 1.00 94.62 84 LYS A N 1
ATOM 650 C CA . LYS A 1 84 ? 2.418 1.828 -3.960 1.00 94.62 84 LYS A CA 1
ATOM 651 C C . LYS A 1 84 ? 2.330 2.302 -5.407 1.00 94.62 84 LYS A C 1
ATOM 653 O O . LYS A 1 84 ? 2.004 1.517 -6.290 1.00 94.62 84 LYS A O 1
ATOM 658 N N . GLU A 1 85 ? 2.650 3.570 -5.644 1.00 95.12 85 GLU A N 1
ATOM 659 C CA . GLU A 1 85 ? 2.641 4.149 -6.982 1.00 95.12 85 GLU A CA 1
ATOM 660 C C . GLU A 1 85 ? 3.666 3.466 -7.892 1.00 95.12 85 GLU A C 1
ATOM 662 O O . GLU A 1 85 ? 3.340 3.151 -9.036 1.00 95.12 85 GLU A O 1
ATOM 667 N N . ARG A 1 86 ? 4.863 3.141 -7.376 1.00 95.25 86 ARG A N 1
ATOM 668 C CA . ARG A 1 86 ? 5.870 2.394 -8.145 1.00 95.25 86 ARG A CA 1
ATOM 669 C C . ARG A 1 86 ? 5.310 1.077 -8.676 1.00 95.25 86 ARG A C 1
ATOM 671 O O . ARG A 1 86 ? 5.368 0.844 -9.881 1.00 95.25 86 ARG A O 1
ATOM 678 N N . TYR A 1 87 ? 4.714 0.246 -7.818 1.00 96.44 87 TYR A N 1
ATOM 679 C CA . TYR A 1 87 ? 4.154 -1.036 -8.263 1.00 96.44 87 TYR A CA 1
ATOM 680 C C . TYR A 1 87 ? 2.972 -0.862 -9.222 1.00 96.44 87 TYR A C 1
ATOM 682 O O . TYR A 1 87 ? 2.901 -1.584 -10.214 1.00 96.44 87 TYR A O 1
ATOM 690 N N . VAL A 1 88 ? 2.097 0.130 -9.004 1.00 96.00 88 VAL A N 1
ATOM 691 C CA . VAL A 1 88 ? 1.015 0.459 -9.955 1.00 96.00 88 VAL A CA 1
ATOM 692 C C . VAL A 1 88 ? 1.585 0.749 -11.339 1.00 96.00 88 VAL A C 1
ATOM 694 O O . VAL A 1 88 ? 1.116 0.197 -12.336 1.00 96.00 88 VAL A O 1
ATOM 697 N N . ARG A 1 89 ? 2.614 1.596 -11.412 1.00 96.19 89 ARG A N 1
ATOM 698 C CA . ARG A 1 89 ? 3.213 2.002 -12.685 1.00 96.19 89 ARG A CA 1
ATOM 699 C C . ARG A 1 89 ? 3.954 0.857 -13.369 1.00 96.19 89 ARG A C 1
ATOM 701 O O . ARG A 1 89 ? 3.886 0.766 -14.593 1.00 96.19 89 ARG A O 1
ATOM 708 N N . VAL A 1 90 ? 4.589 -0.040 -12.612 1.00 95.31 90 VAL A N 1
ATOM 709 C CA . VAL A 1 90 ? 5.200 -1.260 -13.165 1.00 95.31 90 VAL A CA 1
ATOM 710 C C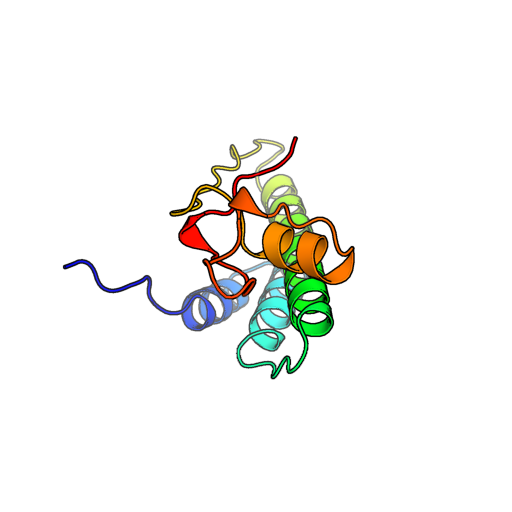 . VAL A 1 90 ? 4.133 -2.180 -13.759 1.00 95.31 90 VAL A C 1
ATOM 712 O O . VAL A 1 90 ? 4.233 -2.549 -14.927 1.00 95.31 90 VAL A O 1
ATOM 715 N N . VAL A 1 91 ? 3.068 -2.477 -13.006 1.00 95.75 91 VAL A N 1
ATOM 716 C CA . VAL A 1 91 ? 1.950 -3.324 -13.463 1.00 95.75 91 VAL A CA 1
ATOM 717 C C . VAL A 1 91 ? 1.291 -2.751 -14.721 1.00 95.75 91 VAL A C 1
ATOM 719 O O . VAL A 1 91 ? 0.976 -3.487 -15.653 1.00 95.75 91 VAL A O 1
ATOM 722 N N . GLN A 1 92 ? 1.115 -1.429 -14.780 1.00 95.88 92 GLN A N 1
ATOM 723 C CA . GLN A 1 92 ? 0.517 -0.734 -15.925 1.00 95.88 92 GLN A CA 1
ATOM 724 C C . GLN A 1 92 ? 1.490 -0.497 -17.089 1.00 95.88 92 GLN A C 1
ATOM 726 O O . GLN A 1 92 ? 1.069 0.040 -18.113 1.00 95.88 92 GLN A O 1
ATOM 731 N N . LYS A 1 93 ? 2.772 -0.864 -16.949 1.00 94.19 93 LYS A N 1
ATOM 732 C CA . LYS A 1 93 ? 3.837 -0.609 -17.935 1.00 94.19 93 LYS A CA 1
ATOM 733 C C . LYS A 1 93 ? 3.986 0.880 -18.289 1.00 94.19 93 LYS A C 1
ATOM 735 O O . LYS A 1 93 ? 4.159 1.245 -19.447 1.00 94.19 93 LYS A O 1
ATOM 740 N N . ARG A 1 94 ? 3.915 1.751 -17.278 1.00 94.75 94 ARG A N 1
ATOM 741 C CA . ARG A 1 94 ? 4.017 3.222 -17.388 1.00 94.75 94 ARG A CA 1
ATOM 742 C C . ARG A 1 94 ? 5.301 3.751 -16.748 1.00 94.75 94 ARG A C 1
ATOM 744 O O . ARG A 1 94 ? 5.265 4.685 -15.941 1.00 94.75 94 ARG A O 1
ATOM 751 N N . ILE A 1 95 ? 6.423 3.113 -17.065 1.00 94.75 95 ILE A N 1
ATOM 752 C CA . ILE A 1 95 ? 7.755 3.494 -16.586 1.00 94.75 95 ILE A CA 1
ATOM 753 C C . ILE A 1 95 ? 8.484 4.226 -17.707 1.00 94.75 95 ILE A C 1
ATOM 755 O O . ILE A 1 95 ? 8.522 3.749 -18.840 1.00 94.75 95 ILE A O 1
ATOM 759 N N . SER A 1 96 ? 9.027 5.398 -17.392 1.00 94.00 96 SER A N 1
ATOM 760 C CA . SER A 1 96 ? 9.831 6.176 -18.327 1.00 94.00 96 SER A CA 1
ATOM 761 C C . SER A 1 96 ? 11.251 5.606 -18.418 1.00 94.00 96 SER A C 1
ATOM 763 O O . SER A 1 96 ? 11.786 5.188 -17.391 1.00 94.00 96 SER A O 1
ATOM 765 N N . PRO A 1 97 ? 11.929 5.657 -19.581 1.00 94.00 97 PRO A N 1
ATOM 766 C CA . PRO A 1 97 ? 13.343 5.284 -19.682 1.00 94.00 97 PRO A CA 1
ATOM 767 C C . PRO A 1 97 ? 14.253 6.048 -18.706 1.00 94.00 97 PRO A C 1
ATOM 769 O O . PRO A 1 97 ? 15.244 5.503 -18.232 1.00 94.00 97 PRO A O 1
ATOM 772 N N . TYR A 1 98 ? 13.894 7.286 -18.345 1.00 94.94 98 TYR A N 1
ATOM 773 C CA . TYR A 1 98 ? 14.637 8.094 -17.366 1.00 94.94 98 TYR A CA 1
ATOM 774 C C . TYR A 1 98 ? 14.546 7.557 -15.928 1.00 94.94 98 TYR A C 1
ATOM 776 O O . TYR A 1 98 ? 15.333 7.944 -15.068 1.00 94.94 98 TYR A O 1
ATOM 784 N N . GLU A 1 99 ? 13.601 6.656 -15.664 1.00 95.12 99 GLU A N 1
ATOM 785 C CA . GLU A 1 99 ? 13.395 6.005 -14.368 1.00 95.12 99 GLU A CA 1
ATOM 786 C C . GLU A 1 99 ? 14.034 4.609 -14.312 1.00 95.12 99 GLU A C 1
ATOM 788 O O . GLU A 1 99 ? 13.914 3.898 -13.311 1.00 95.12 99 GLU A O 1
ATOM 793 N N . CYS A 1 100 ? 14.733 4.224 -15.379 1.00 95.06 100 CYS A N 1
ATOM 794 C CA . CYS A 1 100 ? 15.482 2.985 -15.478 1.00 95.06 100 CYS A CA 1
ATOM 795 C C . CYS A 1 100 ? 16.994 3.226 -15.352 1.00 95.06 100 CYS A C 1
ATOM 797 O O . CYS A 1 100 ? 17.502 4.348 -15.468 1.00 95.06 100 CYS A O 1
ATOM 799 N N . ASN A 1 101 ? 17.721 2.148 -15.083 1.00 95.56 101 ASN A N 1
ATOM 800 C CA . ASN A 1 101 ? 19.164 2.051 -15.252 1.00 95.56 101 ASN A CA 1
ATOM 801 C C . ASN A 1 101 ? 19.529 1.924 -16.741 1.00 95.56 101 ASN A C 1
ATOM 803 O O . ASN A 1 101 ? 18.661 1.774 -17.600 1.00 95.56 101 ASN A O 1
ATOM 807 N N . GLU A 1 102 ? 20.827 1.960 -17.045 1.00 94.31 102 GLU A N 1
ATOM 808 C CA . GLU A 1 102 ? 21.350 1.819 -18.415 1.00 94.31 102 GLU A CA 1
ATOM 809 C C . GLU A 1 102 ? 21.016 0.457 -19.046 1.00 94.31 102 GLU A C 1
ATOM 811 O O . GLU A 1 102 ? 20.842 0.364 -20.257 1.00 94.31 102 GLU A O 1
ATOM 816 N N . ASP A 1 103 ? 20.854 -0.582 -18.225 1.00 94.25 103 ASP A N 1
ATOM 817 C CA . ASP A 1 103 ? 20.436 -1.929 -18.636 1.00 94.25 103 ASP A CA 1
ATOM 818 C C . ASP A 1 103 ? 18.909 -2.070 -18.820 1.00 94.25 103 ASP A C 1
ATOM 820 O O . ASP A 1 103 ? 18.407 -3.160 -19.094 1.00 94.25 103 ASP A O 1
ATOM 824 N N . GLY A 1 104 ? 18.153 -0.979 -18.653 1.00 89.75 104 GLY A N 1
ATOM 825 C CA . GLY A 1 104 ? 16.694 -0.958 -18.751 1.00 89.75 104 GLY A CA 1
ATOM 826 C C . GLY A 1 104 ? 15.960 -1.455 -17.502 1.00 89.75 104 GLY A C 1
ATOM 827 O O . GLY A 1 104 ? 14.728 -1.428 -17.479 1.00 89.75 104 GLY A O 1
ATOM 828 N N . THR A 1 105 ? 16.669 -1.868 -16.445 1.00 92.31 105 THR A N 1
ATOM 829 C CA . THR A 1 105 ? 16.040 -2.283 -15.183 1.00 92.31 105 THR A CA 1
ATOM 830 C C . THR A 1 105 ? 15.479 -1.087 -14.418 1.00 92.31 105 THR A C 1
ATOM 832 O O . THR A 1 105 ? 16.018 0.018 -14.465 1.00 92.31 105 THR A O 1
ATOM 835 N N . LEU A 1 106 ? 14.381 -1.295 -13.688 1.00 92.19 106 LEU A N 1
ATOM 836 C CA . LEU A 1 106 ? 13.736 -0.240 -12.907 1.00 92.19 106 LEU A CA 1
ATOM 837 C C . LEU A 1 106 ? 14.668 0.292 -11.809 1.00 92.19 106 LEU A C 1
ATOM 839 O O . LEU A 1 106 ? 15.128 -0.472 -10.960 1.00 92.19 106 LEU A O 1
ATOM 843 N N . ASN A 1 107 ? 14.849 1.612 -11.743 1.00 93.62 107 ASN A N 1
ATOM 844 C CA . ASN A 1 107 ? 15.586 2.256 -10.662 1.00 93.62 107 ASN A CA 1
ATOM 845 C C . ASN A 1 107 ? 14.641 3.060 -9.760 1.00 93.62 107 ASN A C 1
ATOM 847 O O . ASN A 1 107 ? 14.229 4.175 -10.080 1.00 93.62 107 ASN A O 1
ATOM 851 N N . SER A 1 108 ? 14.353 2.521 -8.572 1.00 90.94 108 SER A N 1
ATOM 852 C CA . SER A 1 108 ? 13.454 3.163 -7.599 1.00 90.94 108 SER A CA 1
ATOM 853 C C . SER A 1 108 ? 13.904 4.563 -7.158 1.00 90.94 108 SER A C 1
ATOM 855 O O . SER A 1 108 ? 13.051 5.375 -6.811 1.00 90.94 108 SER A O 1
ATOM 857 N N . SER A 1 109 ? 15.205 4.870 -7.188 1.00 92.19 109 SER A N 1
ATOM 858 C CA . SER A 1 109 ? 15.737 6.193 -6.822 1.00 92.19 109 SER A CA 1
ATOM 859 C C . SER A 1 109 ? 15.565 7.239 -7.925 1.00 92.19 109 SER A C 1
ATOM 861 O O . SER A 1 109 ? 15.698 8.428 -7.652 1.00 92.19 109 SER A O 1
ATOM 863 N N . ARG A 1 110 ? 15.280 6.814 -9.161 1.00 94.12 110 ARG A N 1
ATOM 864 C CA . ARG A 1 110 ? 15.018 7.705 -10.302 1.00 94.12 110 ARG A CA 1
ATOM 865 C C . ARG A 1 110 ? 13.525 7.951 -10.533 1.00 94.12 110 ARG 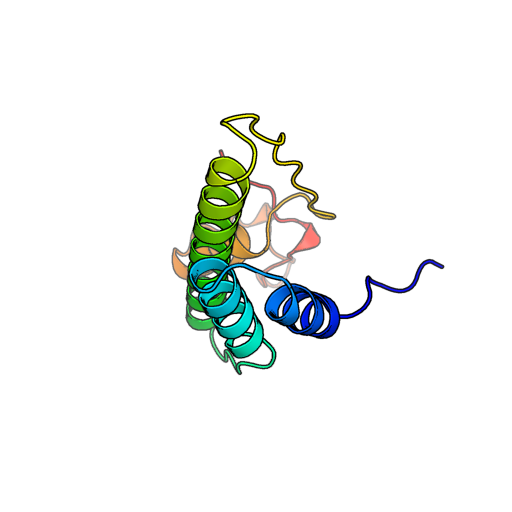A C 1
ATOM 867 O O . ARG A 1 110 ? 13.176 8.863 -11.273 1.00 94.12 110 ARG A O 1
ATOM 874 N N . MET A 1 111 ? 12.650 7.163 -9.905 1.00 94.75 111 MET A N 1
ATOM 875 C CA . MET A 1 111 ? 11.202 7.318 -10.036 1.00 94.75 111 MET A CA 1
ATOM 876 C C . MET A 1 111 ? 10.699 8.581 -9.341 1.00 94.75 111 MET A C 1
ATOM 878 O O . MET A 1 111 ? 11.032 8.844 -8.183 1.00 94.75 111 MET A O 1
ATOM 882 N N . VAL A 1 112 ? 9.810 9.305 -10.017 1.00 94.62 112 VAL A N 1
ATOM 883 C CA . VAL A 1 112 ? 9.164 10.513 -9.489 1.00 94.62 112 VAL A CA 1
ATOM 884 C C . VAL A 1 112 ? 7.652 10.324 -9.490 1.00 94.62 112 VAL A C 1
ATOM 886 O O . VAL A 1 112 ? 7.099 9.701 -10.398 1.00 94.62 112 VAL A O 1
ATOM 889 N N . LYS A 1 113 ? 6.990 10.833 -8.444 1.00 93.00 113 LYS A N 1
ATOM 890 C CA . LYS A 1 113 ? 5.532 10.836 -8.349 1.00 93.00 113 LYS A CA 1
ATOM 891 C C . LYS A 1 113 ? 4.907 11.510 -9.573 1.00 93.00 113 LYS A C 1
ATOM 893 O O . LYS A 1 113 ? 5.273 12.633 -9.916 1.00 93.00 113 LYS A O 1
ATOM 898 N N . VAL A 1 114 ? 3.941 10.836 -10.185 1.00 88.69 114 VAL A N 1
ATOM 899 C CA . VAL A 1 114 ? 3.116 11.375 -11.270 1.00 88.69 114 VAL A CA 1
ATOM 900 C C . VAL A 1 114 ? 1.845 11.983 -10.670 1.00 88.69 114 VAL A C 1
ATOM 902 O O . VAL A 1 114 ? 1.281 11.432 -9.721 1.00 88.69 114 VAL A O 1
ATOM 905 N N . ASN A 1 115 ? 1.429 13.141 -11.189 1.00 68.69 115 ASN A N 1
ATOM 906 C CA . ASN A 1 115 ? 0.197 13.826 -10.780 1.00 68.69 115 ASN A CA 1
ATOM 907 C C . ASN A 1 115 ? -1.050 13.205 -11.409 1.00 68.69 115 ASN A C 1
ATOM 909 O O . ASN A 1 115 ? -0.971 12.795 -12.590 1.00 68.69 115 ASN A O 1
#

Organism: Oesophagostomum dentatum (NCBI:txid61180)

Secondary structure (DSSP, 8-state):
-------HHHHHHHHHHHS-HHHHHHHHHHHHTTT----SHHHHHHHHHHHHHHHHHHHHHHHHHTTT-PPP-----SSSS-HHHHHHHHHTT---GGGB-TTS-B-TTT-----

Foldseek 3Di:
DDDPDDPCLVVLVVCLVVDDPQLVVLSVVLNVLPPDDQPALVSVLVSVVSNVVSVVVNQVSVCVVVVNPRDDDDDDDPAQADSNRVSVCVVVVNDDQQQADPVRHGHRRRDHDDD

Sequence (115 aa):
MSSPSKFRAASYAAESLTATREQAVILRSLLALIGKHCPTEYDKYVLLEERDKLLSKLREEENKKNDGKRETAEGTCPGMCPEKERYVRVVQKRISPYECNEDGTLNSSRMVKVN

pLDDT: mean 87.88, std 13.86, range [32.47, 97.94]

Radius of gyration: 17.13 Å; chains: 1; bounding box: 38×30×44 Å